Protein AF-A0A1E7N9K0-F1 (afdb_monomer_lite)

Structure (mmCIF, N/CA/C/O backbone):
data_AF-A0A1E7N9K0-F1
#
_entry.id   AF-A0A1E7N9K0-F1
#
loop_
_atom_site.group_PDB
_atom_site.id
_atom_site.type_symbol
_atom_site.label_atom_id
_atom_site.label_alt_id
_atom_site.label_comp_id
_atom_site.label_asym_id
_atom_site.label_entity_id
_atom_site.label_seq_id
_atom_site.pdbx_PDB_ins_code
_atom_site.Cartn_x
_atom_site.Cartn_y
_atom_site.Cartn_z
_atom_site.occupancy
_atom_site.B_iso_or_equiv
_atom_site.auth_seq_id
_atom_site.auth_comp_id
_atom_site.auth_asym_id
_atom_site.auth_atom_id
_atom_site.pdbx_PDB_model_num
ATOM 1 N N . MET A 1 1 ? 20.139 13.336 -26.070 1.00 39.59 1 MET A N 1
ATOM 2 C CA . MET A 1 1 ? 20.013 12.173 -25.172 1.00 39.59 1 MET A CA 1
ATOM 3 C C . MET A 1 1 ? 18.531 11.890 -25.095 1.00 39.59 1 MET A C 1
ATOM 5 O O . MET A 1 1 ? 17.839 12.592 -24.371 1.00 39.59 1 MET A O 1
ATOM 9 N N . ASP A 1 2 ? 18.051 10.988 -25.949 1.00 45.56 2 ASP A N 1
ATOM 10 C CA . ASP A 1 2 ? 16.655 10.552 -25.947 1.00 45.56 2 ASP A CA 1
ATOM 11 C C . ASP A 1 2 ? 16.363 9.877 -24.609 1.00 45.56 2 ASP A C 1
ATOM 13 O O . ASP A 1 2 ? 16.990 8.883 -24.238 1.00 45.56 2 ASP A O 1
ATOM 17 N N . MET A 1 3 ? 15.476 10.499 -23.843 1.00 50.28 3 MET A N 1
ATOM 18 C CA . MET A 1 3 ? 14.971 9.988 -22.581 1.00 50.28 3 MET A CA 1
ATOM 19 C C . MET A 1 3 ? 14.027 8.847 -22.966 1.00 50.28 3 MET A C 1
ATOM 21 O O . MET A 1 3 ? 12.946 9.109 -23.486 1.00 50.28 3 MET A O 1
ATOM 25 N N . ALA A 1 4 ? 14.473 7.595 -22.818 1.00 58.44 4 ALA A N 1
ATOM 26 C CA . ALA A 1 4 ? 13.633 6.427 -23.082 1.00 58.44 4 ALA A CA 1
ATOM 27 C C . ALA A 1 4 ? 12.266 6.617 -22.397 1.00 58.44 4 ALA A C 1
ATOM 29 O O . ALA A 1 4 ? 12.251 7.123 -21.266 1.00 58.44 4 ALA A O 1
ATOM 30 N N . PRO A 1 5 ? 11.139 6.264 -23.048 1.00 59.31 5 PRO A N 1
ATOM 31 C CA . PRO A 1 5 ? 9.830 6.406 -22.429 1.00 59.31 5 PRO A CA 1
ATOM 32 C C . PRO A 1 5 ? 9.860 5.661 -21.095 1.00 59.31 5 PRO A C 1
ATOM 34 O O . PRO A 1 5 ? 10.149 4.467 -21.036 1.00 59.31 5 PRO A O 1
ATOM 37 N N . SER A 1 6 ? 9.663 6.394 -20.000 1.00 73.69 6 SER A N 1
ATOM 38 C CA . SER A 1 6 ? 9.644 5.792 -18.676 1.00 73.69 6 SER A CA 1
ATOM 39 C C . SER A 1 6 ? 8.402 4.920 -18.596 1.00 73.69 6 SER A C 1
ATOM 41 O O . SER A 1 6 ? 7.296 5.464 -18.605 1.00 73.69 6 SER A O 1
ATOM 43 N N . ALA A 1 7 ? 8.579 3.598 -18.525 1.00 81.62 7 ALA A N 1
ATOM 44 C CA . ALA A 1 7 ? 7.479 2.679 -18.266 1.00 81.62 7 ALA A CA 1
ATOM 45 C C . ALA A 1 7 ? 6.669 3.196 -17.068 1.00 81.62 7 ALA A C 1
ATOM 47 O O . ALA A 1 7 ? 7.238 3.652 -16.068 1.00 81.62 7 ALA A O 1
ATOM 48 N N . THR A 1 8 ? 5.346 3.172 -17.187 1.00 89.12 8 THR A N 1
ATOM 49 C CA . THR A 1 8 ? 4.438 3.593 -16.117 1.00 89.12 8 THR A CA 1
ATOM 50 C C . THR A 1 8 ? 3.675 2.390 -15.578 1.00 89.12 8 THR A C 1
ATOM 52 O O . THR A 1 8 ? 3.629 1.331 -16.201 1.00 89.12 8 THR A O 1
ATOM 55 N N . MET A 1 9 ? 3.133 2.533 -14.375 1.00 85.94 9 MET A N 1
ATOM 56 C CA . MET A 1 9 ? 2.286 1.542 -13.723 1.00 85.94 9 MET A CA 1
ATOM 57 C C . MET A 1 9 ? 1.125 2.251 -13.022 1.00 85.94 9 MET A C 1
ATOM 59 O O . MET A 1 9 ? 1.255 3.405 -12.597 1.00 85.94 9 MET A O 1
ATOM 63 N N . THR A 1 10 ? 0.012 1.552 -12.839 1.00 85.62 10 THR A N 1
ATOM 64 C CA . THR A 1 10 ? -1.041 1.986 -11.916 1.00 85.62 10 THR A CA 1
ATOM 65 C C . THR A 1 10 ? -0.613 1.629 -10.499 1.00 85.62 10 THR A C 1
ATOM 67 O O . THR A 1 10 ? -0.235 0.497 -10.231 1.00 85.62 10 THR A O 1
ATOM 70 N N . CYS A 1 11 ? -0.627 2.597 -9.584 1.00 83.75 11 CYS A N 1
ATOM 71 C CA . CYS A 1 11 ? -0.326 2.333 -8.185 1.00 83.75 11 CYS A CA 1
ATOM 72 C C . CYS A 1 11 ? -1.463 1.539 -7.536 1.00 83.75 11 CYS A C 1
ATOM 74 O O . CYS A 1 11 ? -2.536 2.101 -7.314 1.00 83.75 11 CYS A O 1
ATOM 76 N N . ASP A 1 12 ? -1.184 0.327 -7.071 1.00 77.31 12 ASP A N 1
ATOM 77 C CA . ASP A 1 12 ? -2.188 -0.539 -6.435 1.00 77.31 12 ASP A CA 1
ATOM 78 C C . ASP A 1 12 ? -2.768 0.070 -5.149 1.00 77.31 12 ASP A C 1
ATOM 80 O O . ASP A 1 12 ? -3.937 -0.107 -4.825 1.00 77.31 12 ASP A O 1
ATOM 84 N N . ALA A 1 13 ? -1.968 0.860 -4.428 1.00 76.75 13 ALA A N 1
ATOM 85 C CA . ALA A 1 13 ? -2.391 1.468 -3.168 1.00 76.75 13 ALA A CA 1
ATOM 86 C C . ALA A 1 13 ? -3.292 2.716 -3.312 1.00 76.75 13 ALA A C 1
ATOM 88 O O . ALA A 1 13 ? -4.086 2.988 -2.417 1.00 76.75 13 ALA A O 1
ATOM 89 N N . CYS A 1 14 ? -3.169 3.508 -4.388 1.00 79.50 14 CYS A N 1
ATOM 90 C CA . CYS A 1 14 ? -3.912 4.777 -4.529 1.00 79.50 14 CYS A CA 1
ATOM 91 C C . CYS A 1 14 ? -4.546 5.021 -5.908 1.00 79.50 14 CYS A C 1
ATOM 93 O O . CYS A 1 14 ? -5.099 6.095 -6.139 1.00 79.50 14 CYS A O 1
ATOM 95 N N . GLY A 1 15 ? -4.420 4.080 -6.844 1.00 81.44 15 GLY A N 1
ATOM 96 C CA . GLY A 1 15 ? -5.018 4.136 -8.181 1.00 81.44 15 GLY A CA 1
ATOM 97 C C . GLY A 1 15 ? -4.390 5.134 -9.159 1.00 81.44 15 GLY A C 1
ATOM 98 O O . GLY A 1 15 ? -4.842 5.236 -10.294 1.00 81.44 15 GLY A O 1
ATOM 99 N N . ARG A 1 16 ? -3.360 5.892 -8.761 1.00 84.19 16 ARG A N 1
ATOM 100 C CA . ARG A 1 16 ? -2.708 6.881 -9.639 1.00 84.19 16 ARG A CA 1
ATOM 101 C C . ARG A 1 16 ? -1.677 6.239 -10.562 1.00 84.19 16 ARG A C 1
ATOM 103 O O . ARG A 1 16 ? -0.917 5.379 -10.124 1.00 84.19 16 ARG A O 1
ATO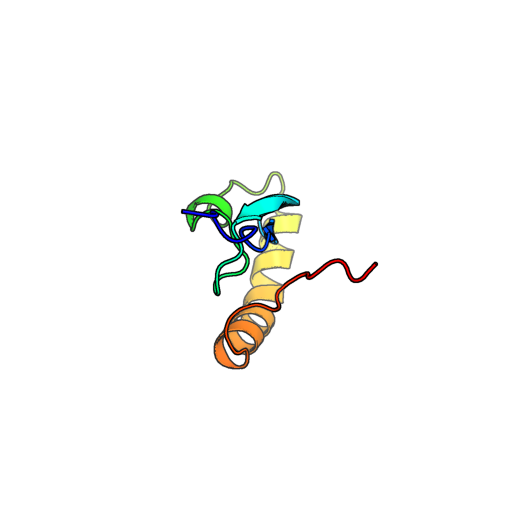M 110 N N . THR A 1 17 ? -1.579 6.739 -11.791 1.00 87.56 17 THR A N 1
ATOM 111 C CA . THR A 1 17 ? -0.470 6.427 -12.701 1.00 87.56 17 THR A CA 1
ATOM 112 C C . THR A 1 17 ? 0.837 7.000 -12.152 1.00 87.56 17 THR A C 1
ATOM 114 O O . THR A 1 17 ? 0.905 8.172 -11.773 1.00 87.56 17 THR A O 1
ATOM 117 N N . ALA A 1 18 ? 1.877 6.173 -12.091 1.00 86.19 18 ALA A N 1
ATOM 118 C CA . ALA A 1 18 ? 3.193 6.524 -11.566 1.00 86.19 18 ALA A CA 1
ATOM 119 C C . ALA A 1 18 ? 4.308 5.880 -12.411 1.00 86.19 18 ALA A C 1
ATOM 121 O O . ALA A 1 18 ? 4.035 4.931 -13.148 1.00 86.19 18 ALA A O 1
ATOM 122 N N . PRO A 1 19 ? 5.569 6.347 -12.308 1.00 87.56 19 PRO A N 1
ATOM 123 C CA . PRO A 1 19 ? 6.701 5.635 -12.892 1.00 87.56 19 PRO A CA 1
ATOM 124 C C . PRO A 1 19 ? 6.752 4.193 -12.384 1.00 87.56 19 PRO A C 1
ATOM 126 O O . PRO A 1 19 ? 6.606 3.949 -11.178 1.00 87.56 19 PRO A O 1
ATOM 129 N N . TRP A 1 20 ? 6.961 3.256 -13.305 1.00 86.12 20 TRP A N 1
ATOM 130 C CA . TRP A 1 20 ? 7.046 1.840 -12.990 1.00 86.12 20 TRP A CA 1
ATOM 131 C C . TRP A 1 20 ? 8.173 1.597 -11.988 1.00 86.12 20 TRP A C 1
ATOM 1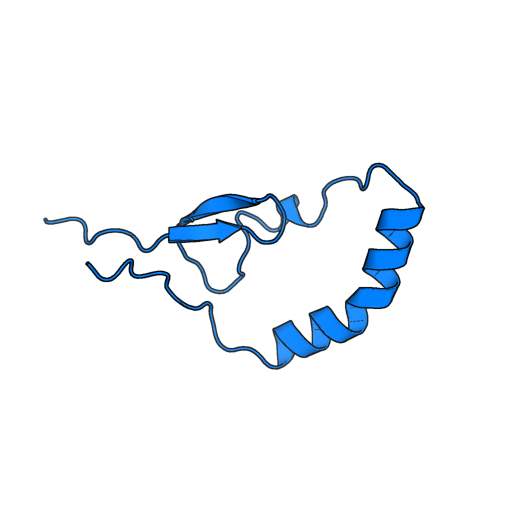33 O O . TRP A 1 20 ? 9.276 2.140 -12.098 1.00 86.12 20 TRP A O 1
ATOM 143 N N . ASN A 1 21 ? 7.879 0.786 -10.978 1.00 80.69 21 ASN A N 1
ATOM 144 C CA . ASN A 1 21 ? 8.851 0.348 -9.999 1.00 80.69 21 ASN A CA 1
ATOM 145 C C . ASN A 1 21 ? 8.452 -1.036 -9.464 1.00 80.69 21 ASN A C 1
ATOM 147 O O . ASN A 1 21 ? 7.283 -1.419 -9.533 1.00 80.69 21 ASN A O 1
ATOM 151 N N . PRO A 1 22 ? 9.392 -1.789 -8.876 1.00 76.38 22 PRO A N 1
ATOM 152 C CA . PRO A 1 22 ? 9.138 -3.172 -8.497 1.00 76.38 22 PRO A CA 1
ATOM 153 C C . PRO A 1 22 ? 8.172 -3.341 -7.317 1.00 76.38 22 PRO A C 1
ATOM 155 O O . PRO A 1 22 ? 7.812 -4.467 -7.001 1.00 76.38 22 PRO A O 1
ATOM 158 N N . ARG A 1 23 ? 7.778 -2.254 -6.641 1.00 78.44 23 ARG A N 1
ATOM 159 C CA . ARG A 1 23 ? 6.919 -2.292 -5.451 1.00 78.44 23 ARG A CA 1
ATOM 160 C C . ARG A 1 23 ? 5.428 -2.186 -5.774 1.00 78.44 23 ARG A C 1
ATOM 162 O O . ARG A 1 23 ? 4.637 -2.296 -4.846 1.00 78.44 23 ARG A O 1
ATOM 169 N N . GLY A 1 24 ? 5.042 -1.866 -7.014 1.00 80.25 24 GLY A N 1
ATOM 170 C CA . GLY A 1 24 ? 3.628 -1.672 -7.386 1.00 80.25 24 GLY A CA 1
ATOM 171 C C . GLY A 1 24 ? 2.946 -0.457 -6.732 1.00 80.25 24 GLY A C 1
ATOM 172 O O . GLY A 1 24 ? 1.771 -0.190 -6.965 1.00 80.25 24 GLY A O 1
ATOM 173 N N . ALA A 1 25 ? 3.676 0.346 -5.947 1.00 82.88 25 ALA A N 1
ATOM 174 C CA . ALA A 1 25 ? 3.153 1.532 -5.275 1.00 82.88 25 ALA A CA 1
ATOM 175 C C . ALA A 1 25 ? 3.972 2.801 -5.545 1.00 82.88 25 ALA A C 1
ATOM 177 O O . ALA A 1 25 ? 5.189 2.762 -5.732 1.00 82.88 25 ALA A O 1
ATOM 178 N N . CYS A 1 26 ? 3.293 3.951 -5.502 1.00 82.31 26 CYS A N 1
ATOM 179 C CA . CYS A 1 26 ? 3.900 5.281 -5.602 1.00 82.31 26 CYS A CA 1
ATOM 180 C C . CYS A 1 26 ? 4.889 5.598 -4.478 1.00 82.31 26 CYS A C 1
ATOM 182 O O . CYS A 1 26 ? 5.905 6.256 -4.689 1.00 82.31 26 CYS A O 1
ATOM 184 N N . SER A 1 27 ? 4.542 5.194 -3.262 1.00 82.31 27 SER A N 1
ATOM 185 C CA . SER A 1 27 ? 5.266 5.472 -2.028 1.00 82.31 27 SER A CA 1
ATOM 186 C C . SER A 1 27 ? 4.784 4.496 -0.962 1.00 82.31 27 SER A C 1
ATOM 188 O O . SER A 1 27 ? 3.639 4.051 -1.013 1.00 82.31 27 SER A O 1
ATOM 190 N N . LEU A 1 28 ? 5.625 4.208 0.033 1.00 76.38 28 LEU A N 1
ATOM 191 C CA . LEU A 1 28 ? 5.204 3.433 1.204 1.00 76.38 28 LEU A CA 1
ATOM 192 C C . LEU A 1 28 ? 4.071 4.131 1.967 1.00 76.38 28 LEU A C 1
ATOM 194 O O . LEU A 1 28 ? 3.142 3.471 2.410 1.00 76.38 28 LEU A O 1
ATOM 198 N N . ALA A 1 29 ? 4.059 5.468 1.974 1.00 79.19 29 ALA A N 1
ATOM 199 C CA . ALA A 1 29 ? 2.973 6.252 2.562 1.00 79.19 29 ALA A CA 1
ATOM 200 C C . ALA A 1 29 ? 1.615 6.032 1.865 1.00 79.19 29 ALA A C 1
ATOM 202 O O . ALA A 1 29 ? 0.579 6.403 2.409 1.00 79.19 29 ALA A O 1
ATOM 203 N N . CYS A 1 30 ? 1.601 5.453 0.655 1.00 77.06 30 CYS A N 1
ATOM 204 C CA . CYS A 1 30 ? 0.364 5.081 -0.026 1.00 77.06 30 CYS A CA 1
ATOM 205 C C . CYS A 1 30 ? -0.321 3.885 0.693 1.00 77.06 30 CYS A C 1
ATOM 207 O O . CYS A 1 30 ? -1.540 3.779 0.623 1.00 77.06 30 CYS A O 1
ATOM 209 N N . PHE A 1 31 ? 0.420 3.045 1.436 1.00 70.56 31 PHE A N 1
ATOM 210 C CA . PHE A 1 31 ? -0.134 1.961 2.267 1.00 70.56 31 PHE A CA 1
ATOM 211 C C . PHE A 1 31 ? -0.588 2.422 3.658 1.00 70.56 31 PHE A C 1
ATOM 213 O O . PHE A 1 31 ? -1.494 1.823 4.227 1.00 70.56 31 PHE A O 1
ATOM 220 N N . ASP A 1 32 ? -0.010 3.509 4.174 1.00 74.31 32 ASP A N 1
ATOM 221 C CA . ASP A 1 32 ? -0.326 4.063 5.499 1.00 74.31 32 ASP A CA 1
ATOM 222 C C . ASP A 1 32 ? -1.544 5.008 5.494 1.00 74.31 32 ASP A C 1
ATOM 224 O O . ASP A 1 32 ? -1.784 5.736 6.462 1.00 74.31 32 ASP A O 1
ATOM 228 N N . GLN A 1 33 ? -2.313 5.060 4.399 1.00 70.38 33 GLN A N 1
ATOM 229 C CA . GLN A 1 33 ? -3.484 5.931 4.341 1.00 70.38 33 GLN A CA 1
ATOM 230 C C . GLN A 1 33 ? -4.572 5.454 5.313 1.00 70.38 33 GLN A C 1
ATOM 232 O O . GLN A 1 33 ? -4.861 4.255 5.374 1.00 70.38 33 GLN A O 1
ATOM 237 N N . PRO A 1 34 ? -5.206 6.379 6.062 1.00 66.94 34 PRO A N 1
ATOM 238 C CA . PRO A 1 34 ? -6.271 6.018 6.982 1.00 66.94 34 PRO A CA 1
ATOM 239 C C . PRO A 1 34 ? -7.427 5.400 6.196 1.00 66.94 34 PRO A C 1
ATOM 241 O O . PRO A 1 34 ? -7.979 6.024 5.288 1.00 66.94 34 PRO A O 1
ATOM 244 N N . ARG A 1 35 ? -7.787 4.163 6.547 1.00 69.69 35 ARG A N 1
ATOM 245 C CA . ARG A 1 35 ? -8.976 3.511 5.998 1.00 69.69 35 ARG A CA 1
ATOM 246 C C . ARG A 1 35 ? -10.219 4.219 6.552 1.00 69.69 35 ARG A C 1
ATOM 248 O O . ARG A 1 35 ? -10.276 4.440 7.764 1.00 69.69 35 ARG A O 1
ATOM 255 N N . PRO A 1 36 ? -11.181 4.619 5.701 1.00 68.12 36 PRO A N 1
ATOM 256 C CA . PRO A 1 36 ? -12.334 5.386 6.157 1.00 68.12 36 PRO A CA 1
ATOM 257 C C . PRO A 1 36 ? -13.289 4.568 7.034 1.00 68.12 36 PRO A C 1
ATOM 259 O O . PRO A 1 36 ? -14.020 5.161 7.829 1.00 68.12 36 PRO A O 1
ATOM 262 N N . THR A 1 37 ? -13.270 3.232 6.940 1.00 77.69 37 THR A N 1
ATOM 263 C CA . THR A 1 37 ? -14.150 2.356 7.727 1.00 77.69 37 THR A CA 1
ATOM 264 C C . THR A 1 37 ? -13.408 1.224 8.446 1.00 77.69 37 THR A C 1
ATOM 266 O O . THR A 1 37 ? -12.354 0.754 8.018 1.00 77.69 37 THR A O 1
ATOM 269 N N . ALA A 1 38 ? -13.985 0.764 9.563 1.00 75.00 38 ALA A N 1
ATOM 270 C CA . ALA A 1 38 ? -13.502 -0.409 10.299 1.00 75.00 38 ALA A CA 1
ATOM 271 C C . ALA A 1 38 ? -13.683 -1.722 9.513 1.00 75.00 38 ALA A C 1
ATOM 273 O O . ALA A 1 38 ? -13.012 -2.708 9.803 1.00 75.00 38 ALA A O 1
ATOM 274 N N . GLU A 1 39 ? -14.589 -1.727 8.535 1.00 77.31 39 GLU A N 1
ATOM 275 C CA . GLU A 1 39 ? -14.843 -2.851 7.632 1.00 77.31 39 GLU A CA 1
ATOM 276 C C . GLU A 1 39 ? -13.674 -3.001 6.648 1.00 77.31 39 GLU A C 1
ATOM 278 O O . GLU A 1 39 ? -13.017 -4.035 6.637 1.00 77.31 39 GLU A O 1
ATOM 283 N N . GLU A 1 40 ? -13.268 -1.913 5.983 1.00 69.06 40 GLU A N 1
ATOM 284 C CA . GLU A 1 40 ? -12.074 -1.900 5.118 1.00 69.06 40 GLU A CA 1
ATOM 285 C C . GLU A 1 40 ? -10.776 -2.222 5.873 1.00 69.06 40 GLU A C 1
ATOM 287 O O . GLU A 1 40 ? -9.810 -2.717 5.288 1.00 69.06 40 GLU A O 1
ATOM 292 N N . GLN A 1 41 ? -10.717 -1.919 7.172 1.00 76.38 41 GLN A N 1
ATOM 293 C CA . GLN A 1 41 ? -9.574 -2.290 8.000 1.00 76.38 41 GLN A CA 1
ATOM 294 C C . GLN A 1 41 ? -9.543 -3.796 8.295 1.00 76.38 41 GLN A C 1
ATOM 296 O O . GLN A 1 41 ? -8.462 -4.383 8.246 1.00 76.38 41 GLN A O 1
ATOM 301 N N . HIS A 1 42 ? -10.693 -4.420 8.574 1.00 79.12 42 HIS A N 1
ATOM 302 C CA . HIS A 1 42 ? -10.780 -5.872 8.757 1.00 79.12 42 HIS A CA 1
ATOM 303 C C . HIS A 1 42 ? -10.496 -6.621 7.458 1.00 79.12 42 HIS A C 1
ATOM 305 O O . HIS A 1 42 ? -9.655 -7.514 7.471 1.00 79.12 42 HIS A O 1
ATOM 311 N N . ASP A 1 43 ? -11.079 -6.190 6.338 1.00 78.69 43 ASP A N 1
ATOM 312 C CA . ASP A 1 43 ? -10.833 -6.801 5.027 1.00 78.69 43 ASP A CA 1
ATOM 313 C C . ASP A 1 43 ? -9.339 -6.777 4.664 1.00 78.69 43 ASP A C 1
ATOM 315 O O . ASP A 1 43 ? -8.791 -7.743 4.135 1.00 78.69 43 ASP A O 1
ATOM 319 N N . MET A 1 44 ? -8.638 -5.690 5.006 1.00 72.81 44 MET A N 1
ATOM 320 C CA . MET A 1 44 ? -7.189 -5.595 4.829 1.00 72.81 44 MET A CA 1
ATOM 321 C C . MET A 1 44 ? -6.422 -6.562 5.741 1.00 72.81 44 MET A C 1
ATOM 323 O O . MET A 1 44 ? -5.439 -7.154 5.299 1.00 72.81 44 MET A O 1
ATOM 327 N N . ILE A 1 45 ? -6.826 -6.701 7.008 1.00 78.62 45 ILE A N 1
ATOM 328 C CA . ILE A 1 45 ? -6.197 -7.639 7.951 1.00 78.62 45 ILE A CA 1
ATOM 329 C C . ILE A 1 45 ? -6.380 -9.078 7.461 1.00 78.62 45 ILE A C 1
ATOM 331 O O . ILE A 1 45 ? -5.418 -9.847 7.474 1.00 78.62 45 ILE A O 1
ATOM 335 N N . ASP A 1 46 ? -7.572 -9.412 6.974 1.00 80.69 46 ASP A N 1
ATOM 336 C CA . ASP A 1 46 ? -7.903 -10.738 6.458 1.00 80.69 46 ASP A CA 1
ATOM 337 C C . ASP A 1 46 ? -7.157 -11.044 5.148 1.00 80.69 46 ASP A C 1
ATOM 339 O O . ASP A 1 46 ? -6.699 -12.170 4.948 1.00 80.69 46 ASP A O 1
ATOM 343 N N . ALA A 1 47 ? -6.947 -10.038 4.291 1.00 77.31 47 ALA A N 1
ATOM 344 C CA . ALA A 1 47 ? -6.180 -10.161 3.049 1.00 77.31 47 ALA A CA 1
ATOM 345 C C . ALA A 1 47 ? -4.649 -10.087 3.241 1.00 77.31 47 ALA A C 1
ATOM 347 O O . ALA A 1 47 ? -3.888 -10.467 2.348 1.00 77.31 47 ALA A O 1
ATOM 348 N N . ALA A 1 48 ? -4.159 -9.613 4.392 1.00 76.12 48 ALA A N 1
ATOM 349 C CA . ALA A 1 48 ? -2.729 -9.406 4.642 1.00 76.12 48 ALA A CA 1
ATOM 350 C C . ALA A 1 48 ? -1.850 -10.666 4.475 1.00 76.12 48 ALA A C 1
ATOM 352 O O . ALA A 1 48 ? -0.752 -10.537 3.928 1.00 76.12 48 ALA A O 1
ATOM 353 N N . PRO A 1 49 ? -2.269 -11.879 4.895 1.00 75.50 49 PRO A N 1
ATOM 354 C CA . PRO A 1 49 ? -1.476 -13.092 4.704 1.00 75.50 49 PRO A CA 1
ATOM 355 C C . PRO A 1 49 ? -1.314 -13.452 3.224 1.00 75.50 49 PRO A C 1
ATOM 357 O O . PRO A 1 49 ? -0.225 -13.842 2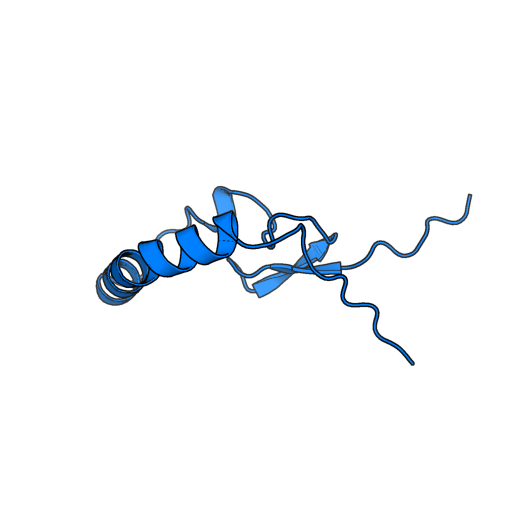.802 1.00 75.50 49 PRO A O 1
ATOM 360 N N . GLU A 1 50 ? -2.379 -13.295 2.435 1.00 70.62 50 GLU A N 1
ATOM 361 C CA . GLU A 1 50 ? -2.361 -13.552 0.994 1.00 70.62 50 GLU A CA 1
ATOM 362 C C . GLU A 1 50 ? -1.512 -12.503 0.268 1.00 70.62 50 GLU A C 1
ATOM 364 O O . GLU A 1 50 ? -0.652 -12.855 -0.538 1.00 70.62 50 GLU A O 1
ATOM 369 N N . ALA A 1 51 ? -1.660 -11.226 0.630 1.00 68.56 51 ALA A N 1
ATOM 370 C CA . ALA A 1 51 ? -0.833 -10.145 0.107 1.00 68.56 51 ALA A CA 1
ATOM 371 C C . ALA A 1 51 ? 0.656 -10.353 0.436 1.00 68.56 51 ALA A C 1
ATOM 373 O O . ALA A 1 51 ? 1.514 -10.187 -0.430 1.00 68.56 51 ALA A O 1
ATOM 374 N N . LEU A 1 52 ? 0.986 -10.767 1.664 1.00 70.38 52 LEU A N 1
ATOM 375 C CA . LEU A 1 52 ? 2.360 -11.086 2.052 1.00 70.38 52 LEU A CA 1
ATOM 376 C C . LEU A 1 52 ? 2.909 -12.261 1.236 1.00 70.38 52 LEU A C 1
ATOM 378 O O . LEU A 1 52 ? 4.035 -12.188 0.750 1.00 70.38 52 LEU A O 1
ATOM 382 N N . ALA A 1 53 ? 2.124 -13.325 1.059 1.00 70.25 53 ALA A N 1
ATOM 383 C CA . ALA A 1 53 ? 2.515 -14.464 0.235 1.00 70.25 53 ALA A CA 1
ATOM 384 C C . ALA A 1 53 ? 2.748 -14.051 -1.229 1.00 70.25 53 ALA A C 1
ATOM 386 O O . ALA A 1 53 ? 3.755 -14.447 -1.809 1.00 70.25 53 ALA A O 1
ATOM 387 N N . TYR A 1 54 ? 1.884 -13.200 -1.790 1.00 63.62 54 TYR A N 1
ATOM 388 C CA . TYR A 1 54 ? 2.029 -12.600 -3.118 1.00 63.62 54 TYR A CA 1
ATOM 389 C C . TYR A 1 54 ? 3.339 -11.801 -3.227 1.00 63.62 54 TYR A C 1
ATOM 391 O O . TYR A 1 54 ? 4.156 -12.091 -4.095 1.00 63.62 54 TYR A O 1
ATOM 399 N N . PHE A 1 55 ? 3.621 -10.880 -2.298 1.00 63.25 55 PHE A N 1
ATOM 400 C CA . PHE A 1 55 ? 4.870 -10.100 -2.298 1.00 63.25 55 PHE A CA 1
ATOM 401 C C . PHE A 1 55 ? 6.131 -10.953 -2.115 1.00 63.25 55 PHE A C 1
ATOM 403 O O . PHE A 1 55 ? 7.169 -10.641 -2.695 1.00 63.25 55 PHE A O 1
ATOM 410 N N . LEU A 1 56 ? 6.065 -12.022 -1.319 1.00 67.44 56 LEU A N 1
ATOM 411 C CA . LEU A 1 56 ? 7.186 -12.947 -1.136 1.00 67.44 56 LEU A CA 1
ATOM 412 C C . LEU A 1 56 ? 7.375 -13.888 -2.334 1.00 67.44 56 LEU A C 1
ATOM 414 O O . LEU A 1 56 ? 8.477 -14.398 -2.534 1.00 67.44 56 LEU A O 1
ATOM 418 N N . ALA A 1 57 ? 6.322 -14.119 -3.118 1.00 65.06 57 ALA A N 1
ATOM 419 C CA . ALA A 1 57 ? 6.335 -15.002 -4.278 1.00 65.06 57 ALA A CA 1
ATOM 420 C C . ALA A 1 57 ? 6.585 -14.278 -5.612 1.00 65.06 57 ALA A C 1
ATOM 422 O O . ALA A 1 57 ? 6.828 -14.958 -6.611 1.00 65.06 57 ALA A O 1
ATOM 423 N N . ILE A 1 58 ? 6.528 -12.939 -5.663 1.00 52.91 58 ILE A N 1
ATOM 424 C CA . ILE A 1 58 ? 6.480 -12.201 -6.934 1.00 52.91 58 ILE A CA 1
ATOM 425 C C . ILE A 1 58 ? 7.773 -11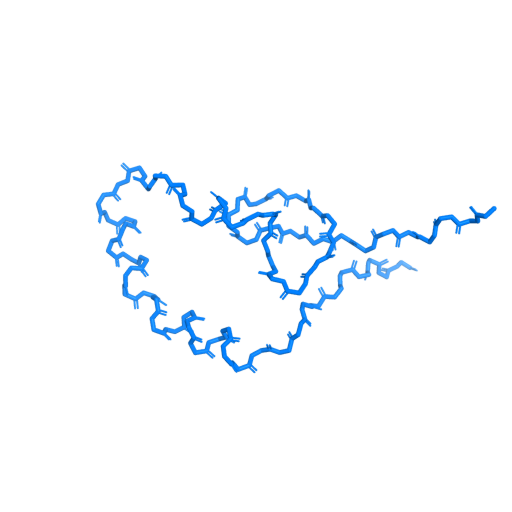.466 -7.292 1.00 52.91 58 ILE A C 1
ATOM 427 O O . ILE A 1 58 ? 8.308 -10.707 -6.481 1.00 52.91 58 ILE A O 1
ATOM 431 N N . PRO A 1 59 ? 8.281 -11.670 -8.528 1.00 50.66 59 PRO A N 1
ATOM 432 C CA . PRO A 1 59 ? 9.388 -10.899 -9.077 1.00 50.66 59 PRO A CA 1
ATOM 433 C C . PRO A 1 59 ? 8.964 -9.442 -9.348 1.00 50.66 59 PRO A C 1
ATOM 435 O O . PRO A 1 59 ? 7.777 -9.162 -9.491 1.00 50.66 59 PRO A O 1
ATOM 438 N N . PRO A 1 60 ? 9.920 -8.497 -9.423 1.00 49.94 60 PRO A N 1
ATOM 439 C CA . PRO A 1 60 ? 9.644 -7.072 -9.622 1.00 49.94 60 PRO A CA 1
ATOM 440 C C . PRO A 1 60 ? 8.656 -6.808 -10.773 1.00 49.94 60 PRO A C 1
ATOM 442 O O . PRO A 1 60 ? 8.724 -7.482 -11.793 1.00 49.94 60 PRO A O 1
ATOM 445 N N . GLY A 1 61 ? 7.776 -5.815 -10.573 1.00 54.12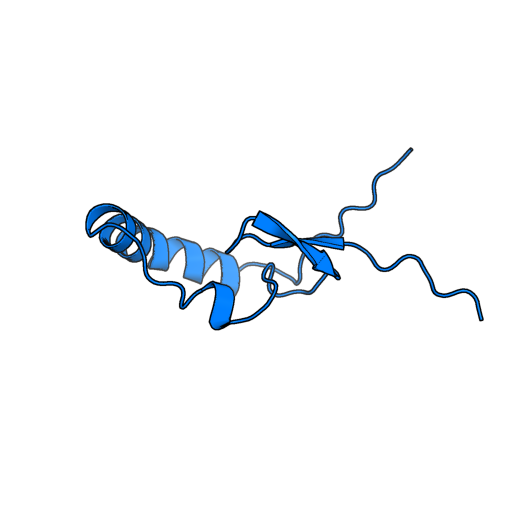 61 GLY A N 1
ATOM 446 C CA . GLY A 1 61 ? 6.591 -5.477 -11.379 1.00 54.12 61 GLY A CA 1
ATOM 447 C C . GLY A 1 61 ? 6.600 -5.754 -12.895 1.00 54.12 61 GLY A C 1
ATOM 448 O O . GLY A 1 61 ? 7.593 -5.684 -13.609 1.00 54.12 61 GLY A O 1
ATOM 449 N N . THR A 1 62 ? 5.423 -5.989 -13.446 1.00 57.31 62 THR A N 1
ATOM 450 C CA . THR A 1 62 ? 5.238 -6.111 -14.896 1.00 57.31 62 THR A CA 1
ATOM 451 C C . THR A 1 62 ? 5.132 -4.727 -15.529 1.00 57.31 62 THR A C 1
ATOM 453 O O . THR A 1 62 ? 4.341 -3.899 -15.070 1.00 57.31 62 THR A O 1
ATOM 456 N N . SER A 1 63 ? 5.959 -4.441 -16.541 1.00 55.56 63 SER A N 1
ATOM 457 C CA . SER A 1 63 ? 5.808 -3.231 -17.348 1.00 55.56 63 SER A CA 1
ATOM 458 C C . SER A 1 63 ? 4.478 -3.293 -18.091 1.00 55.56 63 SER A C 1
ATOM 460 O O . SER A 1 63 ? 4.063 -4.350 -18.565 1.00 55.56 63 SER A O 1
ATOM 462 N N . THR A 1 64 ? 3.776 -2.165 -18.151 1.00 58.94 64 THR A N 1
ATOM 463 C CA . THR A 1 64 ? 2.677 -2.000 -19.103 1.00 58.94 64 THR A CA 1
ATOM 464 C C . THR A 1 64 ? 3.268 -1.278 -20.302 1.00 58.94 64 THR A C 1
ATOM 466 O O . THR A 1 64 ? 3.297 -0.051 -20.342 1.00 58.94 64 THR A O 1
ATOM 469 N N . ASP A 1 65 ? 3.842 -2.040 -21.226 1.00 58.06 65 ASP A N 1
ATOM 470 C CA . ASP A 1 65 ? 4.097 -1.539 -22.568 1.00 58.06 65 ASP A CA 1
ATOM 471 C C . ASP A 1 65 ? 2.754 -1.635 -23.305 1.00 58.06 65 ASP A C 1
ATOM 473 O O . ASP A 1 65 ? 2.263 -2.729 -23.582 1.00 58.06 65 ASP A O 1
ATOM 477 N N . GLU A 1 66 ? 2.091 -0.495 -23.518 1.00 50.72 66 GLU A N 1
ATOM 478 C CA . GLU A 1 66 ? 0.988 -0.414 -24.477 1.00 50.72 66 GLU A CA 1
ATOM 479 C C . GLU A 1 66 ? 1.564 -0.739 -25.863 1.00 50.72 66 GLU A C 1
ATOM 481 O O . GLU A 1 66 ? 2.204 0.100 -26.495 1.00 50.72 66 GLU A O 1
ATOM 486 N N . ASP A 1 67 ? 1.383 -1.988 -26.295 1.00 44.34 67 ASP A N 1
ATOM 487 C CA . ASP A 1 67 ? 1.616 -2.435 -27.667 1.00 44.34 67 ASP A CA 1
ATOM 488 C C . ASP A 1 67 ? 0.520 -1.819 -28.551 1.00 44.34 67 ASP A C 1
ATOM 490 O O . ASP A 1 67 ? -0.678 -2.056 -28.346 1.00 44.34 67 ASP A O 1
ATOM 494 N N . GLY A 1 68 ? 0.943 -0.983 -29.497 1.00 36.66 68 GLY A N 1
ATOM 495 C CA . GLY A 1 68 ? 0.166 -0.551 -30.653 1.00 36.66 68 GLY A CA 1
ATOM 496 C C . GLY A 1 68 ? 0.829 -1.052 -31.922 1.00 36.66 68 GLY A C 1
ATOM 497 O O . GLY A 1 68 ? 2.070 -0.907 -32.015 1.00 36.66 68 GLY A O 1
#

Organism: Kitasatospora aureofaciens (NCBI:txid1894)

pLDDT: mean 70.85, std 12.63, range [36.66, 89.12]

Sequence (68 aa):
MDMAPSATMTCDACGRTAPWNPRGACSLACFDQPRPTAEEQHDMIDAAPEALAYFLAIPPG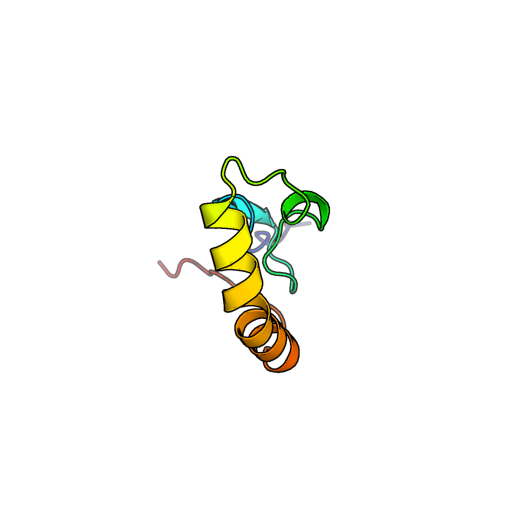TSTDEDG

Radius of gyration: 14.75 Å; chains: 1; bounding box: 35×27×41 Å

Foldseek 3Di:
DPDPPQFWAQQPLARDIDRFKQVSHPDPVSNVDDDPDPVVVVVCVVCVVVVVVCSVPDGGDDGPDPDD

Secondary structure (DSSP, 8-state):
-------EEE-TTT--EEE--TTSSS-GGGTSPPPSSHHHHHHHHHHHHHHHHHHHH--S--------